Protein AF-A0A849PRV7-F1 (afdb_monomer_lite)

Radius of gyration: 29.59 Å; chains: 1; bounding box: 42×48×86 Å

Secondary structure (DSSP, 8-state):
--PPPPPHHHHHHHHHHHHHHHHHHHHIIIIISHHHHSPP---HHHHS-SSEEEEEE-TTTTSTTS--EESSS----TTTT-EEEEEE-SSS------SS-TT-

Foldseek 3Di:
DDDDDDDVVVVVVVVVVVVVVVVVVCCCCVPVVVPVPDDDDDDVLQVVPPAAAEKEQAEPLVDPPDDGIVVDPDDDDGSHHNHYDYHYPYPDDDDDDDPDDPVD

Structure (mmCIF, N/CA/C/O backbone):
data_AF-A0A849PRV7-F1
#
_entry.id   AF-A0A849PRV7-F1
#
loop_
_atom_site.group_PDB
_atom_site.id
_atom_site.type_symbol
_atom_site.label_atom_id
_atom_site.label_alt_id
_atom_site.label_comp_id
_atom_site.label_asym_id
_atom_site.label_entity_id
_atom_site.label_seq_id
_atom_site.pdbx_PDB_ins_code
_atom_site.Cartn_x
_atom_site.Cartn_y
_atom_site.Cartn_z
_atom_site.occupancy
_atom_site.B_iso_or_equiv
_atom_site.auth_seq_id
_atom_site.auth_comp_id
_atom_site.auth_asym_id
_atom_site.auth_atom_id
_atom_site.pdbx_PDB_model_num
ATOM 1 N N . MET A 1 1 ? 3.375 33.689 -62.762 1.00 44.09 1 MET A N 1
ATOM 2 C CA . MET A 1 1 ? 3.249 32.980 -61.471 1.00 44.09 1 MET A CA 1
ATOM 3 C C . MET A 1 1 ? 4.367 31.953 -61.407 1.00 44.09 1 MET A C 1
ATOM 5 O O . MET A 1 1 ? 4.398 31.075 -62.256 1.00 44.09 1 MET A O 1
ATOM 9 N N . SER A 1 2 ? 5.336 32.111 -60.507 1.00 54.72 2 SER A N 1
ATOM 10 C CA . SER A 1 2 ? 6.437 31.156 -60.330 1.00 54.72 2 SER A CA 1
ATOM 11 C C . SER A 1 2 ? 5.957 29.977 -59.484 1.00 54.72 2 SER A C 1
ATOM 13 O O . SER A 1 2 ? 5.590 30.162 -58.325 1.00 54.72 2 SER A O 1
ATOM 15 N N . ALA A 1 3 ? 5.918 28.782 -60.072 1.00 59.22 3 ALA A N 1
ATOM 16 C CA . ALA A 1 3 ? 5.588 27.556 -59.356 1.00 59.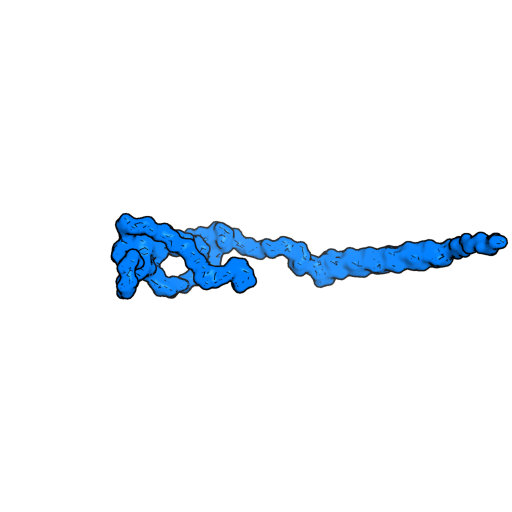22 3 ALA A CA 1
ATOM 17 C C . ALA A 1 3 ? 6.728 27.204 -58.390 1.00 59.22 3 ALA A C 1
ATOM 19 O O . ALA A 1 3 ? 7.888 27.124 -58.792 1.00 59.22 3 ALA A O 1
ATOM 20 N N . SER A 1 4 ? 6.397 27.016 -57.113 1.00 61.56 4 SER A N 1
ATOM 21 C CA . SER A 1 4 ? 7.350 26.536 -56.114 1.00 61.56 4 SER A CA 1
ATOM 22 C C . SER A 1 4 ? 7.688 25.076 -56.422 1.00 61.56 4 SER A C 1
ATOM 24 O O . SER A 1 4 ? 6.800 24.227 -56.425 1.00 61.56 4 SER A O 1
ATOM 26 N N . SER A 1 5 ? 8.953 24.780 -56.723 1.00 63.75 5 SER A N 1
ATOM 27 C CA . SER A 1 5 ? 9.432 23.407 -56.911 1.00 63.75 5 SER A CA 1
ATOM 28 C C . SER A 1 5 ? 9.960 22.896 -55.570 1.00 63.75 5 SER A C 1
ATOM 30 O O . SER A 1 5 ? 10.931 23.441 -55.040 1.00 63.75 5 SER A O 1
ATOM 32 N N . SER A 1 6 ? 9.340 21.855 -55.011 1.00 67.62 6 SER A N 1
ATOM 33 C CA . SER A 1 6 ? 9.844 21.189 -53.809 1.00 67.62 6 SER A CA 1
ATOM 34 C C . SER A 1 6 ? 11.162 20.477 -54.119 1.00 67.62 6 SER A C 1
ATOM 36 O O . SER A 1 6 ? 11.194 19.565 -54.944 1.00 67.62 6 SER A O 1
ATOM 38 N N . SER A 1 7 ? 12.250 20.857 -53.449 1.00 75.19 7 SER A N 1
ATOM 39 C CA . SER A 1 7 ? 13.514 20.124 -53.553 1.00 75.19 7 SER A CA 1
ATOM 40 C C . SER A 1 7 ? 13.404 18.783 -52.827 1.00 75.19 7 SER A C 1
ATOM 42 O O . SER A 1 7 ? 13.029 18.745 -51.654 1.00 75.19 7 SER A O 1
ATOM 44 N N . HIS A 1 8 ? 13.793 17.686 -53.485 1.00 79.62 8 HIS A N 1
ATOM 45 C CA . HIS A 1 8 ? 13.883 16.359 -52.861 1.00 79.62 8 HIS A CA 1
ATOM 46 C C . HIS A 1 8 ? 14.742 16.361 -51.587 1.00 79.62 8 HIS A C 1
ATOM 48 O O . HIS A 1 8 ? 14.486 15.577 -50.677 1.00 79.62 8 HIS A O 1
ATOM 54 N N . ALA A 1 9 ? 15.706 17.284 -51.481 1.00 84.00 9 ALA A N 1
ATOM 55 C CA . ALA A 1 9 ? 16.534 17.459 -50.292 1.00 84.00 9 ALA A CA 1
ATOM 56 C C . ALA A 1 9 ? 15.708 17.764 -49.032 1.00 84.00 9 ALA A C 1
ATOM 58 O O . ALA A 1 9 ? 16.051 17.290 -47.953 1.00 84.00 9 ALA A O 1
ATOM 59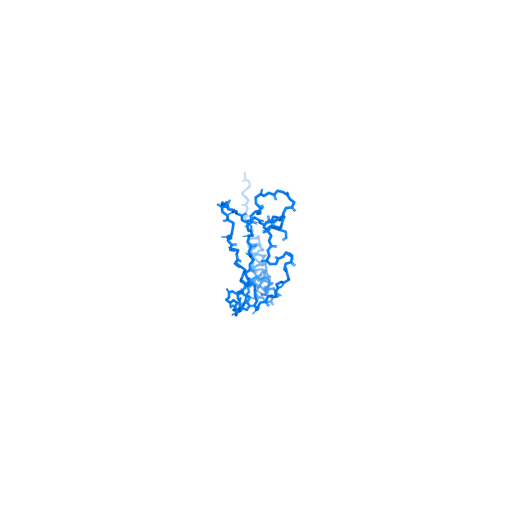 N N . TYR A 1 10 ? 14.597 18.498 -49.166 1.00 85.44 10 TYR A N 1
ATOM 60 C CA . TYR A 1 10 ? 13.696 18.770 -48.047 1.00 85.44 10 TYR A CA 1
ATOM 61 C C . TYR A 1 10 ? 13.030 17.484 -47.542 1.00 85.44 10 TYR A C 1
ATOM 63 O O . TYR A 1 10 ? 13.054 17.199 -46.347 1.00 85.44 10 TYR A O 1
ATOM 71 N N . GLY A 1 11 ? 12.492 16.671 -48.459 1.00 87.81 11 GLY A N 1
ATOM 72 C CA . GLY A 1 11 ? 11.872 15.390 -48.114 1.00 87.81 11 GLY A CA 1
ATOM 73 C C . GLY A 1 11 ? 12.869 14.408 -47.493 1.00 87.81 11 GLY A C 1
ATOM 74 O O . GLY A 1 11 ? 12.569 13.787 -46.478 1.00 87.81 11 GLY A O 1
ATOM 75 N N . ILE A 1 12 ? 14.080 14.323 -48.051 1.00 91.38 12 ILE A N 1
ATOM 76 C CA . ILE A 1 12 ? 15.160 13.479 -47.520 1.00 91.38 12 ILE A CA 1
ATOM 77 C C . ILE A 1 12 ? 15.574 13.941 -46.118 1.00 91.38 12 ILE A C 1
ATOM 79 O O . ILE A 1 12 ? 15.697 13.116 -45.215 1.00 91.38 12 ILE A O 1
ATOM 83 N N . GLY A 1 13 ? 15.747 15.250 -45.916 1.00 92.62 13 GLY A N 1
ATOM 84 C CA . GLY A 1 13 ? 16.093 15.817 -44.613 1.00 92.62 13 GLY A CA 1
ATOM 85 C C . GLY A 1 13 ? 15.034 15.526 -43.550 1.00 92.62 13 GLY A C 1
ATOM 86 O O . GLY A 1 13 ? 15.373 15.112 -42.444 1.00 92.62 13 GLY A O 1
ATOM 87 N N . LEU A 1 14 ? 13.750 15.661 -43.898 1.00 93.75 14 LEU A N 1
ATOM 88 C CA . LEU A 1 14 ? 12.649 15.343 -42.989 1.00 93.75 14 LEU A CA 1
ATOM 89 C C . LEU A 1 14 ? 12.638 13.856 -42.602 1.00 93.75 14 LEU A C 1
ATOM 91 O O . LEU A 1 14 ? 12.523 13.534 -41.420 1.00 93.75 14 LEU A O 1
ATOM 95 N N . ILE A 1 15 ? 12.811 12.952 -43.572 1.00 95.50 15 ILE A N 1
ATOM 96 C CA . ILE A 1 15 ? 12.881 11.507 -43.309 1.00 95.50 15 ILE A CA 1
ATOM 97 C C . ILE A 1 15 ? 14.071 11.183 -42.398 1.00 95.50 15 ILE A C 1
ATOM 99 O O . ILE A 1 15 ? 13.911 10.432 -41.439 1.00 95.50 15 ILE A O 1
ATOM 103 N N . ALA A 1 16 ? 15.243 11.775 -42.647 1.00 96.56 16 ALA A N 1
ATOM 104 C CA . ALA A 1 16 ? 16.432 11.548 -41.830 1.00 96.56 16 ALA A CA 1
ATOM 105 C C . ALA A 1 16 ? 16.218 11.953 -40.361 1.00 96.56 16 ALA A C 1
ATOM 107 O O . ALA A 1 16 ? 16.604 11.210 -39.459 1.00 96.56 16 ALA A O 1
ATOM 108 N N . VAL A 1 17 ? 15.551 13.087 -40.110 1.00 97.12 17 VAL A N 1
ATOM 109 C CA . VAL A 1 17 ? 15.207 13.530 -38.748 1.00 97.12 17 VAL A CA 1
ATOM 110 C C . VAL A 1 17 ? 14.223 12.569 -38.087 1.00 97.12 17 VAL A C 1
ATOM 112 O O . VAL A 1 17 ? 14.456 12.159 -36.953 1.00 97.12 17 VAL A O 1
ATOM 115 N N . ILE A 1 18 ? 13.161 12.160 -38.788 1.00 97.69 18 ILE A N 1
ATOM 116 C CA . ILE A 1 18 ? 12.165 11.223 -38.246 1.00 97.69 18 ILE A CA 1
ATOM 117 C C . ILE A 1 18 ? 12.824 9.897 -37.869 1.00 97.69 18 ILE A C 1
ATOM 119 O O . ILE A 1 18 ? 12.587 9.384 -36.775 1.00 97.69 18 ILE A O 1
ATOM 123 N N . VAL A 1 19 ? 13.673 9.354 -38.743 1.00 97.94 19 VAL A N 1
ATOM 124 C CA . VAL A 1 19 ? 14.395 8.104 -38.480 1.00 97.94 19 VAL A CA 1
ATOM 125 C C . VAL A 1 19 ? 15.340 8.276 -37.294 1.00 97.94 19 VAL A C 1
ATOM 127 O O . VAL A 1 19 ? 15.307 7.457 -36.379 1.00 97.94 19 VAL A O 1
ATOM 130 N N . GLY A 1 20 ? 16.126 9.356 -37.256 1.00 97.94 20 GLY A N 1
ATOM 131 C CA . GLY A 1 20 ? 17.042 9.635 -36.148 1.00 97.94 20 GLY A CA 1
ATOM 132 C C . GLY A 1 20 ? 16.322 9.762 -34.803 1.00 97.94 20 GLY A C 1
ATOM 133 O O . GLY A 1 20 ? 16.725 9.133 -33.826 1.00 97.94 20 GLY A O 1
ATOM 134 N N . MET A 1 21 ? 15.214 10.507 -34.761 1.00 97.81 21 MET A N 1
ATOM 135 C CA . MET A 1 21 ? 14.380 10.629 -33.563 1.00 97.81 21 MET A CA 1
ATOM 136 C C . MET A 1 21 ? 13.756 9.292 -33.163 1.00 97.81 21 MET A C 1
ATOM 138 O O . MET A 1 21 ? 13.779 8.946 -31.987 1.00 97.81 21 MET A O 1
ATOM 142 N N . SER A 1 22 ? 13.239 8.520 -34.121 1.00 97.44 22 SER A N 1
ATOM 143 C CA . SER A 1 22 ? 12.615 7.217 -33.850 1.00 97.44 22 SER A CA 1
ATOM 144 C C . SER A 1 22 ? 13.618 6.229 -33.258 1.00 97.44 22 SER A C 1
ATOM 146 O O . SER A 1 22 ? 13.321 5.579 -32.259 1.00 97.44 22 SER A O 1
ATOM 148 N N . VAL A 1 23 ? 14.829 6.160 -33.820 1.00 97.69 23 VAL A N 1
ATOM 149 C CA . VAL A 1 23 ? 15.919 5.331 -33.284 1.00 97.69 23 VAL A CA 1
ATOM 150 C C . VAL A 1 23 ? 16.310 5.798 -31.883 1.00 97.69 23 VAL A C 1
ATOM 152 O O . VAL A 1 23 ? 16.447 4.969 -30.987 1.00 97.69 23 VAL A O 1
ATOM 155 N N . GLY A 1 24 ? 16.435 7.112 -31.674 1.00 97.12 24 GLY A N 1
ATOM 156 C CA . GLY A 1 24 ? 16.747 7.686 -30.366 1.00 97.12 24 GLY A CA 1
ATOM 157 C C . GLY A 1 24 ? 15.701 7.341 -29.307 1.00 97.12 24 GLY A C 1
ATOM 158 O O . GLY A 1 24 ? 16.063 6.895 -28.222 1.00 97.1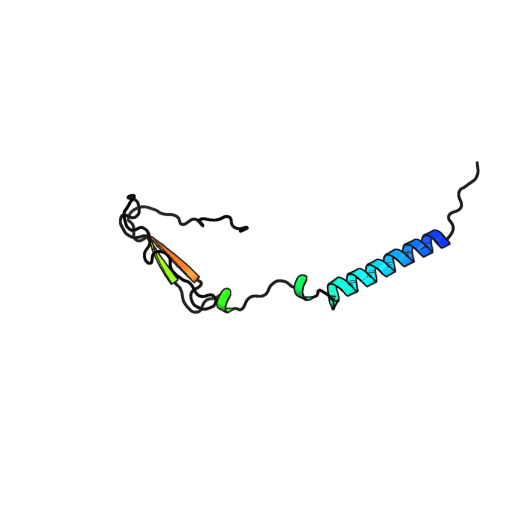2 24 GLY A O 1
ATOM 159 N N . ILE A 1 25 ? 14.413 7.478 -29.634 1.00 96.06 25 ILE A N 1
ATOM 160 C CA . ILE A 1 25 ? 13.308 7.139 -28.730 1.00 96.06 25 ILE A CA 1
ATOM 161 C C . ILE A 1 25 ? 13.323 5.645 -28.412 1.00 96.06 25 ILE A C 1
ATOM 163 O O . ILE A 1 25 ? 13.323 5.303 -27.238 1.00 96.06 25 ILE A O 1
ATOM 167 N N . ILE A 1 26 ? 13.387 4.765 -29.419 1.00 95.56 26 ILE A N 1
ATOM 168 C CA . ILE A 1 26 ? 13.389 3.306 -29.211 1.00 95.56 26 ILE A CA 1
ATOM 169 C C . ILE A 1 26 ? 14.581 2.875 -28.355 1.00 95.56 26 ILE A C 1
ATOM 171 O O . ILE A 1 26 ? 14.427 2.056 -27.452 1.00 95.56 26 ILE A O 1
ATOM 175 N N . PHE A 1 27 ? 15.768 3.429 -28.613 1.00 95.44 27 PHE A N 1
ATOM 176 C CA . PHE A 1 27 ? 16.944 3.138 -27.801 1.00 95.44 27 PHE A CA 1
ATOM 177 C C . PHE A 1 27 ? 16.750 3.606 -26.355 1.00 95.44 27 PHE A C 1
ATOM 179 O O . PHE A 1 27 ? 16.986 2.853 -25.411 1.00 95.44 27 PHE A O 1
ATOM 186 N N . TYR A 1 28 ? 16.286 4.843 -26.179 1.00 95.00 28 TYR A N 1
ATOM 187 C CA . TYR A 1 28 ? 16.124 5.439 -24.861 1.00 95.00 28 TYR A CA 1
ATOM 188 C C . TYR A 1 28 ? 15.069 4.709 -24.023 1.00 95.00 28 TYR A C 1
ATOM 190 O O . TYR A 1 28 ? 15.330 4.367 -22.873 1.00 95.00 28 TYR A O 1
ATOM 198 N N . THR A 1 29 ? 13.906 4.404 -24.598 1.00 93.62 29 THR A N 1
ATOM 199 C CA . THR A 1 29 ? 12.821 3.721 -23.884 1.00 93.62 29 THR A CA 1
ATOM 200 C C . THR A 1 29 ? 13.086 2.229 -23.704 1.00 93.62 29 THR A C 1
ATOM 202 O O . THR A 1 29 ? 12.804 1.691 -22.641 1.00 93.62 29 THR A O 1
ATOM 205 N N . GLY A 1 30 ? 13.644 1.554 -24.713 1.00 92.00 30 GLY A N 1
ATOM 206 C CA . GLY A 1 30 ? 13.829 0.102 -24.695 1.00 92.00 30 GLY A CA 1
ATOM 207 C C . GLY A 1 30 ? 15.096 -0.380 -23.990 1.00 92.00 30 GLY A C 1
ATOM 208 O O . GLY A 1 30 ? 15.103 -1.490 -23.468 1.00 92.00 30 GLY A O 1
ATOM 209 N N . PHE A 1 31 ? 16.166 0.421 -23.977 1.00 92.62 31 PHE A N 1
ATOM 210 C CA . PHE A 1 31 ? 17.479 -0.025 -23.489 1.00 92.62 31 PHE A CA 1
ATOM 211 C C . PHE A 1 31 ? 18.050 0.841 -22.369 1.00 92.62 31 PHE A C 1
ATOM 213 O O . PHE A 1 31 ? 18.762 0.314 -21.519 1.00 92.62 31 PHE A O 1
ATOM 220 N N . TYR A 1 32 ? 17.756 2.145 -22.345 1.00 93.75 32 TYR A N 1
ATOM 221 C CA . TYR A 1 32 ? 18.255 3.031 -21.288 1.00 93.75 32 TYR A CA 1
ATOM 222 C C . TYR A 1 32 ? 17.300 3.127 -20.087 1.00 93.75 32 TYR A C 1
ATOM 224 O O . TYR A 1 32 ? 17.762 3.106 -18.950 1.00 93.75 32 TYR A O 1
ATOM 232 N N . LEU A 1 33 ? 15.982 3.173 -20.323 1.00 93.69 33 LEU A N 1
ATOM 233 C CA . LEU A 1 33 ? 14.942 3.213 -19.282 1.00 93.69 33 LEU A CA 1
ATOM 234 C C . LEU A 1 33 ? 13.966 2.015 -19.311 1.00 93.69 33 LEU A C 1
ATOM 236 O O . LEU A 1 33 ? 12.758 2.233 -19.167 1.00 93.69 33 LEU A O 1
ATOM 240 N N . PRO A 1 34 ? 14.427 0.758 -19.471 1.00 88.62 34 PRO A N 1
ATOM 241 C CA . PRO A 1 34 ? 13.508 -0.376 -19.555 1.00 88.62 34 PRO A CA 1
ATOM 242 C C . PRO A 1 34 ? 12.660 -0.519 -18.281 1.00 88.62 34 PRO A C 1
ATOM 244 O O . PRO A 1 34 ? 11.452 -0.719 -18.366 1.00 88.62 34 PRO A O 1
ATOM 247 N N . GLU A 1 35 ? 13.264 -0.319 -17.106 1.00 86.06 35 GLU A N 1
ATOM 248 C CA . GLU A 1 35 ? 12.588 -0.487 -15.812 1.00 86.06 35 GLU A CA 1
ATOM 249 C C . GLU A 1 35 ? 11.586 0.630 -15.501 1.00 86.06 35 GLU A C 1
ATOM 251 O O . GLU A 1 35 ? 10.559 0.390 -14.878 1.00 86.06 35 GLU A O 1
ATOM 256 N N . SER A 1 36 ? 11.830 1.861 -15.965 1.00 88.12 36 SER A N 1
ATOM 257 C CA . SER A 1 36 ? 10.900 2.977 -15.734 1.00 88.12 36 SER A CA 1
ATOM 258 C C . SER A 1 36 ? 9.595 2.837 -16.520 1.00 88.12 36 SER A C 1
ATOM 260 O O . SER A 1 36 ? 8.607 3.488 -16.190 1.00 88.12 36 SER A O 1
ATOM 262 N N . LEU A 1 37 ? 9.601 2.022 -17.578 1.00 86.12 37 LEU A N 1
ATOM 263 C CA . LEU A 1 37 ? 8.428 1.714 -18.397 1.00 86.12 37 LEU A CA 1
ATOM 264 C C . LEU A 1 37 ? 7.865 0.317 -18.115 1.00 86.12 37 LEU A C 1
ATOM 266 O O . LEU A 1 37 ? 6.789 -0.019 -18.619 1.00 86.12 37 LEU A O 1
ATOM 270 N N . ALA A 1 38 ? 8.573 -0.496 -17.330 1.00 88.12 38 ALA A N 1
ATOM 271 C CA . ALA A 1 38 ? 8.066 -1.772 -16.869 1.00 88.12 38 ALA A CA 1
ATOM 272 C C . ALA A 1 38 ? 6.867 -1.543 -15.940 1.00 88.12 38 ALA A C 1
ATOM 274 O O . ALA A 1 38 ? 6.799 -0.570 -15.186 1.00 88.12 38 ALA A O 1
ATOM 275 N N . LYS A 1 39 ? 5.893 -2.457 -15.992 1.00 85.38 39 LYS A N 1
ATOM 276 C CA . LYS A 1 39 ? 4.837 -2.475 -14.979 1.00 85.38 39 LYS A CA 1
ATOM 277 C C . LYS A 1 39 ? 5.499 -2.772 -13.631 1.00 85.38 39 LYS A C 1
ATOM 279 O O . LYS A 1 39 ? 6.203 -3.781 -13.561 1.00 85.38 39 LYS A O 1
ATOM 284 N N . PRO A 1 40 ? 5.265 -1.960 -12.584 1.00 83.88 40 PRO A N 1
ATOM 285 C CA . PRO A 1 40 ? 5.754 -2.280 -11.253 1.00 83.88 40 PRO A CA 1
ATOM 286 C C . PRO A 1 40 ? 5.270 -3.675 -10.854 1.00 83.88 40 PRO A C 1
ATOM 288 O O . PRO A 1 40 ? 4.071 -3.953 -10.900 1.00 83.88 40 PRO A O 1
ATOM 291 N N . SER A 1 41 ? 6.202 -4.556 -10.505 1.00 85.94 41 SER A N 1
ATOM 292 C CA . SER A 1 41 ? 5.902 -5.871 -9.947 1.00 85.94 41 SER A CA 1
ATOM 293 C C . SER A 1 41 ? 6.286 -5.877 -8.476 1.00 85.94 41 SER A C 1
ATOM 295 O O . SER A 1 41 ? 7.423 -5.548 -8.136 1.00 85.94 41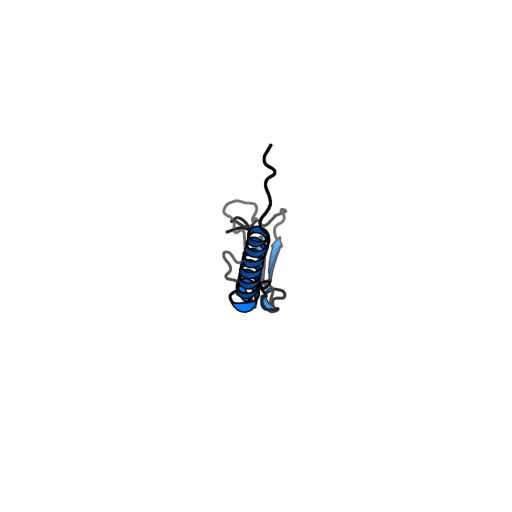 SER A O 1
ATOM 297 N N . VAL A 1 42 ? 5.348 -6.260 -7.620 1.00 86.25 42 VAL A N 1
ATOM 298 C CA . VAL A 1 42 ? 5.583 -6.500 -6.192 1.00 86.25 42 VAL A CA 1
ATOM 299 C C . VAL A 1 42 ? 5.679 -8.004 -5.938 1.00 86.25 42 VAL A C 1
ATOM 301 O O . VAL A 1 42 ? 5.286 -8.798 -6.795 1.00 86.25 42 VAL A O 1
ATOM 304 N N . SER A 1 43 ? 6.244 -8.408 -4.801 1.00 85.62 43 SER A N 1
ATOM 305 C CA . SER A 1 43 ? 6.292 -9.821 -4.417 1.00 85.62 43 SER A CA 1
ATOM 306 C C . SER A 1 43 ? 4.875 -10.375 -4.209 1.00 85.62 43 SER A C 1
ATOM 308 O O . SER A 1 43 ? 3.965 -9.637 -3.828 1.00 85.62 43 SER A O 1
ATOM 310 N N . GLU A 1 44 ? 4.685 -11.679 -4.439 1.00 85.06 44 GLU A N 1
ATOM 311 C CA . GLU A 1 44 ? 3.375 -12.325 -4.245 1.00 85.06 44 GLU A CA 1
ATOM 312 C C . GLU A 1 44 ? 2.864 -12.128 -2.815 1.00 85.06 44 GLU A C 1
ATOM 314 O O . GLU A 1 44 ? 1.701 -11.824 -2.619 1.00 85.06 44 GLU A O 1
ATOM 319 N N . HIS A 1 45 ? 3.751 -12.166 -1.819 1.00 84.12 45 HIS A N 1
ATOM 320 C CA . HIS A 1 45 ? 3.402 -11.986 -0.408 1.00 84.12 45 HIS A CA 1
ATOM 321 C C . HIS A 1 45 ? 2.865 -10.581 -0.074 1.00 84.12 45 HIS A C 1
ATOM 323 O O . HIS A 1 45 ? 2.267 -10.396 0.980 1.00 84.12 45 HIS A O 1
ATOM 329 N N . ILE A 1 46 ? 3.050 -9.580 -0.946 1.00 85.75 46 ILE A N 1
ATOM 330 C CA . ILE A 1 46 ? 2.370 -8.279 -0.812 1.00 85.75 46 ILE A CA 1
ATOM 331 C C . ILE A 1 46 ? 0.912 -8.385 -1.275 1.00 85.75 46 ILE A C 1
ATOM 333 O O . ILE A 1 46 ? 0.040 -7.757 -0.674 1.00 85.75 46 ILE A O 1
ATOM 337 N N . LEU A 1 47 ? 0.656 -9.152 -2.340 1.00 86.75 47 LEU A N 1
ATOM 338 C CA . LEU A 1 47 ? -0.676 -9.362 -2.921 1.00 86.75 47 LEU A CA 1
ATOM 339 C C . LEU A 1 47 ? -1.499 -10.363 -2.101 1.00 86.75 47 LEU A C 1
ATOM 341 O O . LEU A 1 47 ? -2.694 -10.160 -1.895 1.00 86.75 47 LEU A O 1
ATOM 345 N N . GLU A 1 48 ? -0.833 -11.402 -1.605 1.00 88.69 48 GLU A N 1
ATOM 346 C CA . GLU A 1 48 ? -1.368 -12.509 -0.820 1.00 88.69 48 GLU A CA 1
ATOM 347 C C . GLU A 1 48 ? -0.538 -12.683 0.471 1.00 88.69 48 GLU A C 1
ATOM 349 O O . GLU A 1 48 ? 0.369 -13.518 0.531 1.00 88.69 48 GLU A O 1
ATOM 354 N N . PRO A 1 49 ? -0.801 -11.877 1.518 1.00 87.56 49 PRO A N 1
ATOM 355 C CA . PRO A 1 49 ? -0.039 -11.931 2.764 1.00 87.56 49 PRO A CA 1
ATOM 356 C C . PRO A 1 49 ? -0.207 -13.257 3.502 1.00 87.56 49 PRO A C 1
ATOM 358 O O . PRO A 1 49 ? -1.275 -13.872 3.485 1.00 87.56 49 PRO A O 1
ATOM 361 N N . THR A 1 50 ? 0.859 -13.679 4.184 1.00 88.44 50 THR A N 1
ATOM 362 C CA . THR A 1 50 ? 0.883 -14.946 4.936 1.00 88.44 50 THR A CA 1
ATOM 363 C C . THR A 1 50 ? -0.076 -14.910 6.126 1.00 88.44 50 THR A C 1
ATOM 365 O O . THR A 1 50 ? -0.667 -15.927 6.490 1.00 88.44 50 THR A O 1
ATOM 368 N N . GLU A 1 51 ? -0.224 -13.734 6.733 1.00 93.12 51 GLU A N 1
ATOM 369 C CA . GLU A 1 51 ? -1.031 -13.504 7.919 1.00 93.12 51 GLU A CA 1
ATOM 370 C C . GLU A 1 51 ? -2.021 -12.355 7.692 1.00 93.12 51 GLU A C 1
ATOM 372 O O . GLU A 1 51 ? -1.831 -11.460 6.864 1.00 93.12 51 GLU A O 1
ATOM 377 N N . THR A 1 52 ? -3.108 -12.388 8.455 1.00 93.94 52 THR A N 1
ATOM 378 C CA . THR A 1 52 ? -4.100 -11.312 8.520 1.00 93.94 52 THR A CA 1
ATOM 379 C C . THR A 1 52 ? -3.976 -10.567 9.833 1.00 9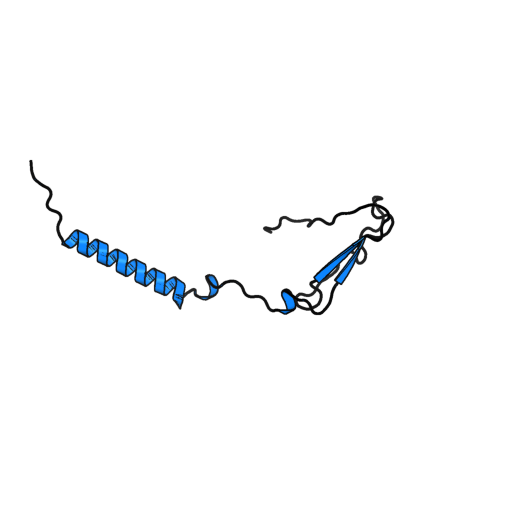3.94 52 THR A C 1
ATOM 381 O O . THR A 1 52 ? -3.889 -11.187 10.894 1.00 93.94 52 THR A O 1
ATOM 384 N N . PHE A 1 53 ? -4.068 -9.244 9.765 1.00 96.00 53 PHE A N 1
ATOM 385 C CA . PHE A 1 53 ? -4.084 -8.376 10.931 1.00 96.00 53 PHE A CA 1
ATOM 386 C C . PHE A 1 53 ? -5.504 -7.865 11.190 1.00 96.00 53 PHE A C 1
ATOM 388 O O . PHE A 1 53 ? -6.076 -7.162 10.358 1.00 96.00 53 PHE A O 1
ATOM 395 N N . VAL A 1 54 ? -6.092 -8.200 12.341 1.00 97.50 54 VAL A N 1
ATOM 396 C CA . VAL A 1 54 ? -7.464 -7.783 12.682 1.00 97.50 54 VAL A CA 1
ATOM 397 C C . VAL A 1 54 ? -7.447 -6.533 13.560 1.00 97.50 54 VAL A C 1
ATOM 399 O O . VAL A 1 54 ? -6.790 -6.499 14.600 1.00 97.50 54 VAL A O 1
ATOM 402 N N . ILE A 1 55 ? -8.214 -5.519 13.159 1.00 97.50 55 ILE A N 1
ATOM 403 C CA . ILE A 1 55 ? -8.506 -4.318 13.944 1.00 97.50 55 ILE A CA 1
ATOM 404 C C . ILE A 1 55 ? -9.985 -4.337 14.309 1.00 97.50 55 ILE A C 1
ATOM 406 O O . ILE A 1 55 ? -10.857 -4.301 13.442 1.00 97.50 55 ILE A O 1
ATOM 410 N N . ASN A 1 56 ? -10.270 -4.350 15.605 1.00 97.81 56 ASN A N 1
ATOM 411 C CA . ASN A 1 56 ? -11.632 -4.377 16.118 1.00 97.81 56 ASN A CA 1
ATOM 412 C C . ASN A 1 56 ? -12.154 -2.958 16.311 1.00 97.81 56 ASN A C 1
ATOM 414 O O . ASN A 1 56 ? -11.511 -2.167 16.999 1.00 97.81 56 ASN A O 1
ATOM 418 N N . ILE A 1 57 ? -13.337 -2.669 15.777 1.00 97.50 57 ILE A N 1
ATOM 419 C CA . ILE A 1 57 ? -14.161 -1.542 16.214 1.00 97.50 57 ILE A CA 1
ATOM 420 C C . ILE A 1 57 ? -14.909 -2.024 17.451 1.00 97.50 57 ILE A C 1
ATOM 422 O O . ILE A 1 57 ? -15.708 -2.957 17.366 1.00 97.50 57 ILE A O 1
ATOM 426 N N . VAL A 1 58 ? -14.569 -1.476 18.612 1.00 97.06 58 VAL A N 1
ATOM 427 C CA . VAL A 1 58 ? -15.035 -2.014 19.897 1.00 97.06 58 VAL A CA 1
ATOM 428 C C . VAL A 1 58 ? -16.396 -1.457 20.303 1.00 97.06 58 VAL A C 1
ATOM 430 O O . VAL A 1 58 ? -16.827 -0.407 19.832 1.00 97.06 58 VAL A O 1
ATOM 433 N N . ALA A 1 59 ? -17.076 -2.168 21.202 1.00 96.75 59 ALA A N 1
ATOM 434 C CA . ALA A 1 59 ? -18.374 -1.755 21.716 1.00 96.75 59 ALA A CA 1
ATOM 435 C C . ALA A 1 59 ? -18.319 -0.353 22.345 1.00 96.75 59 ALA A C 1
ATOM 437 O O . ALA A 1 59 ? -17.465 -0.067 23.187 1.00 96.75 59 ALA A O 1
ATOM 438 N N . GLY A 1 60 ? -19.261 0.507 21.960 1.00 95.81 60 GLY A N 1
ATOM 439 C CA . GLY A 1 60 ? -19.325 1.890 22.420 1.00 95.81 60 GLY A CA 1
ATOM 440 C C . GLY A 1 60 ? -18.415 2.861 21.664 1.00 95.81 60 GLY A C 1
ATOM 441 O O . GLY A 1 60 ? -18.314 4.009 22.105 1.00 95.81 60 GLY A O 1
ATOM 442 N N . ALA A 1 61 ? -17.809 2.454 20.539 1.00 95.38 61 ALA A N 1
ATOM 443 C CA . ALA A 1 61 ? -17.009 3.315 19.658 1.00 95.38 61 ALA A CA 1
ATOM 444 C C . ALA A 1 61 ? -17.814 4.480 19.047 1.00 95.38 61 ALA A C 1
ATOM 446 O O . ALA A 1 61 ? -17.241 5.466 18.587 1.00 95.38 61 ALA A O 1
ATOM 447 N N . VAL A 1 62 ? -19.151 4.402 19.060 1.00 94.50 62 VAL A N 1
ATOM 448 C CA . VAL A 1 62 ? -20.044 5.512 18.680 1.00 94.50 62 VAL A CA 1
ATOM 449 C C . VAL A 1 62 ? -19.965 6.721 19.629 1.00 94.50 62 VAL A C 1
ATOM 451 O O . VAL A 1 62 ? -20.296 7.839 19.234 1.00 94.50 62 VAL A O 1
ATOM 454 N N . ILE A 1 63 ? -19.544 6.525 20.884 1.00 95.25 63 ILE A N 1
ATOM 455 C CA . ILE A 1 63 ? -19.488 7.587 21.896 1.00 95.25 63 ILE A CA 1
ATOM 456 C C . ILE A 1 63 ? -18.099 8.229 21.885 1.00 95.25 63 ILE A C 1
ATOM 458 O O . ILE A 1 63 ? -17.089 7.572 22.126 1.00 95.25 63 ILE A O 1
ATOM 462 N N . GLU A 1 64 ? -18.049 9.542 21.666 1.00 91.06 64 GLU A N 1
ATOM 463 C CA . GLU A 1 64 ? -16.794 10.293 21.687 1.00 91.06 64 GLU A CA 1
ATOM 464 C C . GLU A 1 64 ? -16.070 10.160 23.038 1.00 91.06 64 GLU A C 1
ATOM 466 O O . GLU A 1 64 ? -16.663 10.317 24.106 1.00 91.06 64 GLU A O 1
ATOM 471 N N . GLY A 1 65 ? -14.765 9.890 22.980 1.00 91.62 65 GLY A N 1
ATOM 472 C CA . GLY A 1 65 ? -13.912 9.704 24.154 1.00 91.62 65 GLY A CA 1
ATOM 473 C C . GLY A 1 65 ? -13.792 8.254 24.629 1.00 91.62 65 GLY A C 1
ATOM 474 O O . GLY A 1 65 ? -12.909 7.977 25.442 1.00 91.62 65 GLY A O 1
ATOM 475 N N . ASN A 1 66 ? -14.608 7.334 24.106 1.00 94.19 66 ASN A N 1
ATOM 476 C CA . ASN A 1 66 ? -14.401 5.903 24.307 1.00 94.19 66 ASN A CA 1
ATOM 477 C C . ASN A 1 66 ? -13.235 5.377 23.457 1.00 94.19 66 ASN A C 1
ATOM 479 O O . ASN A 1 66 ? -12.684 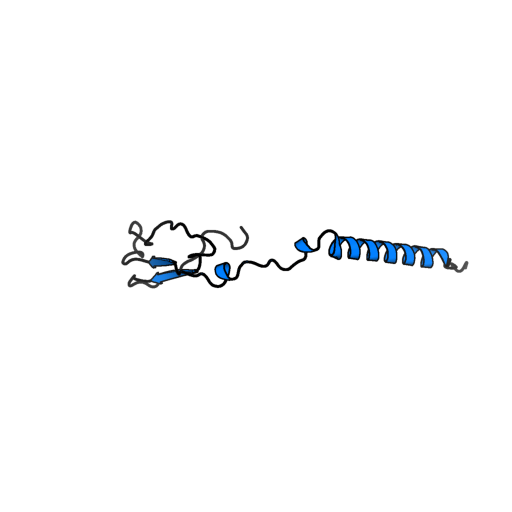6.057 22.589 1.00 94.19 66 ASN A O 1
ATOM 483 N N . GLU A 1 67 ? -12.832 4.142 23.743 1.00 94.12 67 GLU A N 1
ATOM 484 C CA . GLU A 1 67 ? -11.929 3.413 22.866 1.00 94.12 67 GLU A CA 1
ATOM 485 C C . GLU A 1 67 ? -12.653 3.081 21.555 1.00 94.12 67 GLU A C 1
ATOM 487 O O . GLU A 1 67 ? -13.784 2.607 21.574 1.00 94.12 67 GLU A O 1
ATOM 492 N N . ASN A 1 68 ? -12.002 3.347 20.419 1.00 93.56 68 ASN A N 1
ATOM 493 C CA . ASN A 1 68 ? -12.618 3.171 19.099 1.00 93.56 68 ASN A CA 1
ATOM 494 C C . ASN A 1 68 ? -12.080 1.934 18.373 1.00 93.56 68 ASN A C 1
ATOM 496 O O . ASN A 1 68 ? -12.850 1.173 17.796 1.00 93.56 68 ASN A O 1
ATOM 500 N N . TYR A 1 69 ? -10.758 1.733 18.408 1.00 95.31 69 TYR A N 1
ATOM 501 C CA . TYR A 1 69 ? -10.064 0.671 17.679 1.00 95.31 69 TYR A CA 1
ATOM 502 C C . TYR A 1 69 ? -9.127 -0.107 18.595 1.00 95.31 69 TYR A C 1
ATOM 504 O O . TYR A 1 69 ? -8.356 0.510 19.334 1.00 95.31 69 TYR A O 1
ATOM 512 N N . VAL A 1 70 ? -9.131 -1.438 18.482 1.00 96.50 70 VAL A N 1
ATOM 513 C CA . VAL A 1 70 ? -8.197 -2.326 19.186 1.00 96.50 70 VAL A CA 1
ATOM 514 C C . VAL A 1 70 ? -7.576 -3.338 18.213 1.00 96.50 70 VAL A C 1
ATOM 516 O O . VAL A 1 70 ? -8.300 -4.186 17.684 1.00 96.50 70 VAL A O 1
ATOM 519 N N . PRO A 1 71 ? -6.247 -3.305 18.000 1.00 96.25 71 PRO A N 1
ATOM 520 C CA . PRO A 1 71 ? -5.294 -2.344 18.564 1.00 96.25 71 PRO A CA 1
ATOM 521 C C . PRO A 1 71 ? -5.433 -0.937 17.959 1.00 96.25 71 PRO A C 1
ATOM 523 O O . PRO A 1 71 ? -5.775 -0.767 16.790 1.00 96.25 71 PRO A O 1
ATOM 526 N N . ASN A 1 72 ? -5.114 0.083 18.759 1.00 91.50 72 ASN A N 1
ATOM 527 C CA . ASN A 1 72 ? -5.025 1.470 18.305 1.00 91.50 72 ASN A CA 1
ATOM 528 C C . ASN A 1 72 ? -3.598 1.761 17.809 1.00 91.50 72 ASN A C 1
ATOM 530 O O . ASN A 1 72 ? -2.638 1.442 18.509 1.00 91.50 72 ASN A O 1
ATOM 534 N N . LYS A 1 73 ? -3.459 2.380 16.626 1.00 89.88 73 LYS A N 1
ATOM 535 C CA . LYS A 1 73 ? -2.170 2.647 15.947 1.00 89.88 73 LYS A CA 1
ATOM 536 C C . LYS A 1 73 ? -1.313 1.382 15.748 1.00 89.88 73 LYS A C 1
ATOM 538 O O . LYS A 1 73 ? -0.187 1.327 16.245 1.00 89.88 73 LYS A O 1
ATOM 543 N N . PRO A 1 74 ? -1.829 0.361 15.043 1.00 92.69 74 PRO A N 1
ATOM 544 C CA . PRO A 1 74 ? -1.036 -0.821 14.744 1.00 92.69 74 PRO A CA 1
ATOM 545 C C . PRO A 1 74 ? 0.138 -0.494 13.819 1.00 92.69 74 PRO A C 1
ATOM 547 O O . PRO A 1 74 ? 0.035 0.364 12.940 1.00 92.69 74 PRO A O 1
ATOM 550 N N . THR A 1 75 ? 1.233 -1.227 14.000 1.00 94.31 75 THR A N 1
ATOM 551 C CA . THR A 1 75 ? 2.328 -1.294 13.031 1.00 94.31 75 THR A CA 1
ATOM 552 C C . THR A 1 75 ? 2.157 -2.575 12.236 1.00 94.31 75 THR A C 1
ATOM 554 O O . THR A 1 75 ? 2.087 -3.644 12.831 1.00 94.31 75 THR A O 1
ATOM 557 N N . ILE A 1 76 ? 2.102 -2.440 10.916 1.00 92.88 76 ILE A N 1
ATOM 558 C CA . ILE A 1 76 ? 1.915 -3.535 9.964 1.00 92.88 76 ILE A CA 1
ATOM 559 C C . ILE A 1 76 ? 3.203 -3.685 9.152 1.00 92.88 76 ILE A C 1
ATOM 561 O O . ILE A 1 76 ? 3.859 -2.692 8.819 1.00 92.88 76 ILE A O 1
ATOM 565 N N . ILE A 1 77 ? 3.563 -4.921 8.837 1.00 92.00 77 ILE A N 1
ATOM 566 C CA . ILE A 1 77 ? 4.745 -5.324 8.089 1.00 92.00 77 ILE A CA 1
ATOM 567 C C . ILE A 1 77 ? 4.299 -5.844 6.715 1.00 92.00 77 ILE A C 1
ATOM 569 O O . ILE A 1 77 ? 3.548 -6.813 6.588 1.00 92.00 77 ILE A O 1
ATOM 573 N N . LEU A 1 78 ? 4.791 -5.194 5.657 1.00 89.81 78 LEU A N 1
ATOM 574 C CA . LEU A 1 78 ? 4.608 -5.673 4.284 1.00 89.81 78 LEU A CA 1
ATOM 575 C C . LEU A 1 78 ? 5.170 -7.092 4.134 1.00 89.81 78 LEU A C 1
ATOM 577 O O . LEU A 1 78 ? 6.206 -7.396 4.715 1.00 89.81 78 LEU A O 1
ATOM 581 N N . GLU A 1 79 ? 4.503 -7.921 3.329 1.00 89.12 79 GLU A N 1
ATOM 582 C CA . GLU A 1 79 ? 4.817 -9.344 3.095 1.00 89.12 79 GLU A CA 1
ATOM 583 C C . GLU A 1 79 ? 4.464 -10.292 4.250 1.00 89.12 79 GLU A C 1
ATOM 585 O O . GLU A 1 79 ? 4.539 -11.512 4.084 1.00 89.12 79 GLU A O 1
ATOM 590 N N . GLN A 1 80 ? 4.047 -9.764 5.403 1.00 91.75 80 GLN A N 1
ATOM 591 C CA . GLN A 1 80 ? 3.674 -10.562 6.567 1.00 91.75 80 GLN A CA 1
ATOM 592 C C . GLN A 1 80 ? 2.187 -10.427 6.880 1.00 91.75 80 GLN A C 1
ATOM 594 O O . GLN A 1 80 ? 1.442 -11.378 6.660 1.00 91.75 80 GLN A O 1
ATOM 599 N N . ASP A 1 81 ? 1.759 -9.258 7.354 1.00 93.88 81 ASP A N 1
ATOM 600 C CA . ASP A 1 81 ? 0.429 -9.030 7.930 1.00 93.88 81 ASP A CA 1
ATOM 601 C C . ASP A 1 81 ? -0.299 -7.833 7.288 1.00 93.88 81 ASP A C 1
ATOM 603 O O . ASP A 1 81 ? -1.265 -7.292 7.829 1.00 93.88 81 ASP A O 1
ATOM 607 N N . ASN A 1 82 ? 0.114 -7.441 6.075 1.00 92.06 82 ASN A N 1
ATOM 608 C CA . ASN A 1 82 ? -0.473 -6.323 5.331 1.00 92.06 82 ASN A CA 1
ATOM 609 C C . ASN A 1 82 ? -1.875 -6.580 4.756 1.00 92.06 82 ASN A C 1
ATOM 611 O O . ASN A 1 82 ? -2.401 -5.734 4.029 1.00 92.06 82 ASN A O 1
ATOM 615 N N . HIS A 1 83 ? -2.498 -7.708 5.103 1.00 93.69 83 HIS A N 1
ATOM 616 C CA . HIS A 1 83 ? -3.921 -7.946 4.900 1.00 93.69 83 HIS A CA 1
ATOM 617 C C . HIS A 1 83 ? -4.683 -7.556 6.172 1.00 93.69 83 HIS A C 1
ATOM 619 O O . HIS A 1 83 ? -4.843 -8.351 7.099 1.00 93.69 83 HIS A O 1
ATOM 625 N N . VAL A 1 84 ? -5.150 -6.308 6.208 1.00 94.12 84 VAL A N 1
ATOM 626 C CA . VAL A 1 84 ? -5.862 -5.756 7.365 1.00 94.12 84 VAL A CA 1
ATOM 627 C C . VAL A 1 84 ? -7.363 -5.990 7.241 1.00 94.12 84 VAL A C 1
ATOM 629 O O . VAL A 1 84 ? -7.976 -5.626 6.237 1.00 94.12 84 VAL A O 1
ATOM 632 N N . ILE A 1 85 ? -7.960 -6.550 8.291 1.00 95.38 85 ILE A N 1
ATOM 633 C CA . ILE A 1 85 ? -9.403 -6.756 8.416 1.00 95.38 85 ILE A CA 1
ATOM 634 C C . ILE A 1 85 ? -9.924 -5.843 9.522 1.00 95.38 85 ILE A C 1
ATOM 636 O O . ILE A 1 85 ? -9.469 -5.918 10.661 1.00 95.38 85 ILE A O 1
ATOM 640 N N . TRP A 1 86 ? -10.910 -5.009 9.196 1.00 96.75 86 TRP A N 1
ATOM 641 C CA . TRP A 1 86 ? -11.672 -4.267 10.197 1.00 96.75 86 TRP A CA 1
ATOM 642 C C . TRP A 1 86 ? -12.925 -5.051 10.565 1.00 96.75 86 TRP A C 1
ATOM 644 O O . TRP A 1 86 ? -13.784 -5.285 9.715 1.00 96.75 86 TRP A O 1
ATOM 654 N N . GLU A 1 87 ? -13.030 -5.445 11.829 1.00 97.75 87 GLU A N 1
ATOM 655 C CA . GLU A 1 87 ? -14.176 -6.181 12.356 1.00 97.75 87 GLU A CA 1
ATOM 656 C C . GLU A 1 87 ? -15.018 -5.263 13.240 1.00 97.75 87 GLU A C 1
ATOM 658 O O . GLU A 1 87 ? -14.511 -4.659 14.187 1.00 97.75 87 GLU A O 1
ATOM 663 N N . ASN A 1 88 ? -16.306 -5.128 12.918 1.00 97.31 88 ASN A N 1
ATOM 664 C CA . ASN A 1 88 ? -17.218 -4.334 13.730 1.00 97.31 88 ASN A CA 1
ATOM 665 C C . ASN A 1 88 ? -17.822 -5.185 14.850 1.00 97.31 88 ASN A C 1
ATOM 667 O O . ASN A 1 88 ? -18.724 -5.980 14.595 1.00 97.31 88 ASN A O 1
ATOM 671 N N . ASN A 1 89 ? -17.341 -4.974 16.074 1.00 96.94 89 ASN A N 1
ATOM 672 C CA . ASN A 1 89 ? -17.854 -5.596 17.294 1.00 96.94 89 ASN A CA 1
ATOM 673 C C . ASN A 1 89 ? -18.727 -4.634 18.123 1.00 96.94 89 ASN A C 1
ATOM 675 O O . ASN A 1 89 ? -19.049 -4.933 19.274 1.00 96.94 89 ASN A O 1
ATOM 679 N N . ASP A 1 90 ? -19.103 -3.486 17.556 1.00 96.25 90 ASP A N 1
ATOM 680 C CA . ASP A 1 90 ? -20.067 -2.555 18.138 1.00 96.25 90 ASP A CA 1
ATOM 681 C C . ASP A 1 90 ? -21.508 -2.890 17.707 1.00 96.25 90 ASP A C 1
ATOM 683 O O . ASP A 1 90 ? -21.743 -3.558 16.697 1.00 96.25 90 ASP A O 1
ATOM 687 N N . ASP A 1 91 ? -22.494 -2.407 18.464 1.00 95.94 91 ASP A N 1
ATOM 688 C CA . ASP A 1 91 ? -23.920 -2.566 18.134 1.00 95.94 91 ASP A CA 1
ATOM 689 C C . ASP A 1 91 ? -24.418 -1.548 17.092 1.00 95.94 91 ASP A C 1
ATOM 691 O O . ASP A 1 91 ? -25.528 -1.657 16.560 1.00 95.94 91 ASP A O 1
ATOM 695 N N . THR A 1 92 ? -23.567 -0.576 16.773 1.00 95.56 92 THR A N 1
ATOM 696 C CA . THR A 1 92 ? -23.821 0.492 15.818 1.00 95.56 92 THR A CA 1
ATOM 697 C C . THR A 1 92 ? -23.064 0.225 14.508 1.00 95.56 92 THR A C 1
ATOM 699 O O . THR A 1 92 ? -21.903 -0.189 14.534 1.00 95.56 92 THR A O 1
ATOM 702 N N . PRO A 1 93 ? -23.680 0.436 13.328 1.00 96.06 93 PRO A N 1
ATOM 703 C CA . PRO A 1 93 ? -22.978 0.303 12.054 1.00 96.06 93 PRO A CA 1
ATOM 704 C C . PRO A 1 93 ? -21.867 1.347 11.890 1.00 96.06 93 PRO A C 1
ATOM 706 O O . PRO A 1 93 ? -22.119 2.545 12.010 1.00 96.06 93 PRO A O 1
ATOM 709 N N . HIS A 1 94 ? -20.668 0.889 11.523 1.00 95.38 94 HIS A N 1
ATOM 710 C CA . HIS A 1 94 ? -19.492 1.732 11.294 1.00 95.38 94 HIS A CA 1
ATOM 711 C C . HIS A 1 94 ? -18.899 1.526 9.898 1.00 95.38 94 HIS A C 1
ATOM 713 O O . HIS A 1 94 ? -19.085 0.487 9.264 1.00 95.38 94 HIS A O 1
ATOM 719 N N . THR A 1 95 ? -18.143 2.520 9.435 1.00 93.81 95 THR A N 1
ATOM 720 C CA . THR A 1 95 ? -17.325 2.452 8.217 1.00 93.81 95 THR A CA 1
ATOM 721 C C . THR A 1 95 ? -15.923 2.951 8.520 1.00 93.81 95 THR A C 1
ATOM 723 O O . THR A 1 95 ? -15.762 3.875 9.315 1.00 93.81 95 THR A O 1
ATOM 726 N N . VAL A 1 96 ? -14.919 2.397 7.847 1.00 92.94 96 VAL A N 1
ATOM 727 C CA . VAL A 1 96 ? -13.526 2.835 7.977 1.00 92.94 96 VAL A CA 1
ATOM 728 C C . VAL A 1 96 ? -13.141 3.619 6.733 1.00 92.94 96 VAL A C 1
ATOM 730 O O . VAL A 1 96 ? -13.374 3.166 5.612 1.00 92.94 96 VAL A O 1
ATOM 733 N N . THR A 1 97 ? -12.534 4.785 6.939 1.00 89.38 97 THR A N 1
ATOM 734 C CA . THR A 1 97 ? -12.098 5.678 5.863 1.00 89.38 97 THR A CA 1
ATOM 735 C C . THR A 1 97 ? -10.618 6.006 6.052 1.00 89.38 97 THR A C 1
ATOM 737 O O . THR A 1 97 ? -10.218 6.313 7.177 1.00 89.38 97 THR A O 1
ATOM 740 N N . PRO A 1 98 ? -9.797 5.965 4.989 1.00 87.31 98 PRO A N 1
ATOM 741 C CA . PRO A 1 98 ? -8.428 6.463 5.043 1.00 87.31 98 PRO A CA 1
ATOM 742 C C . PRO A 1 98 ? -8.392 7.945 5.442 1.00 87.31 98 PRO A C 1
ATOM 744 O O . PRO A 1 98 ? -9.169 8.746 4.925 1.00 87.31 98 PRO A O 1
ATOM 747 N N . ASP A 1 99 ? -7.477 8.311 6.340 1.00 76.19 99 ASP A N 1
ATOM 748 C CA . ASP A 1 99 ? -7.327 9.687 6.847 1.00 76.19 99 ASP A CA 1
ATOM 749 C C . ASP A 1 99 ? -6.698 10.645 5.808 1.00 76.19 99 ASP A C 1
ATOM 751 O O . ASP A 1 99 ? -6.824 11.861 5.905 1.00 76.19 99 ASP A O 1
ATOM 755 N N . HIS A 1 100 ? -6.032 10.106 4.781 1.00 70.56 100 HIS A N 1
ATOM 756 C CA . HIS A 1 100 ? -5.334 10.875 3.742 1.00 70.56 100 HIS A CA 1
ATOM 757 C C . HIS A 1 100 ? -5.805 10.483 2.335 1.00 70.56 100 HIS A C 1
ATOM 759 O O . HIS A 1 100 ? -6.471 9.461 2.142 1.00 70.56 100 HIS A O 1
ATOM 765 N N . ARG A 1 101 ? -5.521 11.327 1.333 1.00 62.59 101 ARG A N 1
ATOM 766 C CA . ARG A 1 101 ? -6.000 11.094 -0.036 1.00 62.59 101 ARG A CA 1
ATOM 767 C C . ARG A 1 101 ? -5.254 9.905 -0.634 1.00 62.59 101 ARG A C 1
ATOM 769 O O . ARG A 1 101 ? -4.072 9.722 -0.393 1.00 62.59 101 ARG A O 1
ATOM 776 N N . ALA A 1 102 ? -5.915 9.157 -1.515 1.00 57.16 102 ALA A N 1
ATOM 777 C CA . ALA A 1 102 ? -5.318 8.024 -2.233 1.00 57.16 102 ALA A CA 1
ATOM 778 C C . ALA A 1 102 ? -4.106 8.377 -3.135 1.00 57.16 102 ALA A C 1
ATOM 780 O O . ALA A 1 102 ? -3.596 7.499 -3.822 1.00 57.16 102 ALA A O 1
ATOM 781 N N . ALA A 1 103 ? -3.697 9.649 -3.196 1.00 54.94 103 ALA A N 1
ATOM 782 C CA . ALA A 1 103 ? -2.632 10.164 -4.055 1.00 54.94 103 ALA A CA 1
ATOM 783 C C . ALA A 1 103 ? -1.406 10.671 -3.272 1.00 54.94 103 ALA A C 1
ATOM 785 O O . ALA A 1 103 ? -0.499 11.221 -3.900 1.00 54.94 103 ALA A O 1
ATOM 786 N N . ASP A 1 104 ? -1.415 10.529 -1.943 1.00 45.75 104 ASP A N 1
ATOM 787 C CA . ASP A 1 104 ? -0.356 10.999 -1.047 1.00 45.75 104 ASP A CA 1
ATOM 788 C C . ASP A 1 104 ? 0.672 9.887 -0.773 1.00 45.75 104 ASP A C 1
ATOM 790 O O . ASP A 1 104 ? 0.250 8.725 -0.557 1.00 45.75 104 ASP A O 1
#

Sequence (104 aa):
MSASSSSHAYGIGLIAVIVGMSVGIIFYTGFYLPESLAKPSVSEHILEPTETFVINIVAGAVIEGNENYVPNKPTIILEQDNHVIWENNDDTPHTVTPDHRAAD

pLDDT: mean 88.69, std 11.71, range [44.09, 97.94]